Protein AF-A0A227J2X9-F1 (afdb_monomer_lite)

Secondary structure (DSSP, 8-state):
--S--BB--TTSTTBT-BTTT-GGGEEEEEEETTEEEEEETTT--EEE-TTSS--TTHHHHHHHHHHHHTT--HHHHHHHTT--HHHHHHHHHHHHT-

pLDDT: mean 94.21, std 6.76, range [53.19, 98.38]

Foldseek 3Di:
DQPADWDCPPPWPGHPPHCVNPVVQWDQDDDDVQWTKIAGPTPRDIDTGPPNHDDPCVVVLVLLVVCVVVPHDLVVSCVVSVHDSVVSVVSVVVVVSD

Sequence (98 aa):
SDGLPACRNDACDNFGLSVHTHKHLYHAFGYSGDRQRYRCKACQSTFVDKWSGANKKLQFQENLMGLLFTGYSVREICRKLSINPKTFYDHVDHIASR

Structure (mmCIF, N/CA/C/O backbone):
data_AF-A0A227J2X9-F1
#
_entry.id   AF-A0A227J2X9-F1
#
loop_
_atom_site.group_PDB
_atom_site.id
_atom_site.type_symbol
_atom_site.label_atom_id
_atom_site.label_alt_id
_atom_site.label_comp_id
_atom_site.label_asym_id
_atom_site.label_entity_id
_atom_site.label_seq_id
_atom_site.pdbx_PDB_ins_code
_atom_site.Cartn_x
_atom_site.Cartn_y
_atom_site.Cartn_z
_atom_site.occupancy
_atom_site.B_iso_or_equiv
_atom_site.auth_seq_id
_atom_site.auth_comp_id
_atom_site.auth_asym_id
_atom_site.auth_atom_id
_atom_site.pdbx_PDB_model_num
ATOM 1 N N . SER A 1 1 ? -5.688 -7.043 -10.756 1.00 53.19 1 SER A N 1
ATOM 2 C CA . SER A 1 1 ? -4.321 -6.632 -10.387 1.00 53.19 1 SER A CA 1
ATOM 3 C C . SER A 1 1 ? -4.298 -6.394 -8.902 1.00 53.19 1 SER A C 1
ATOM 5 O O . SER A 1 1 ? -5.051 -5.551 -8.435 1.00 53.19 1 SER A O 1
ATOM 7 N N . ASP A 1 2 ? -3.437 -7.105 -8.189 1.00 65.44 2 ASP A N 1
ATOM 8 C CA . ASP A 1 2 ? -3.519 -7.277 -6.731 1.00 65.44 2 ASP A CA 1
ATOM 9 C C . ASP A 1 2 ? -3.024 -6.056 -5.937 1.00 65.44 2 ASP A C 1
ATOM 11 O O . ASP A 1 2 ? -2.535 -6.172 -4.823 1.00 65.44 2 ASP A O 1
ATOM 15 N N . GLY A 1 3 ? -3.070 -4.860 -6.535 1.00 78.88 3 GLY A N 1
ATOM 16 C CA . GLY A 1 3 ? -2.680 -3.600 -5.899 1.00 78.88 3 GLY A CA 1
ATOM 17 C C . GLY A 1 3 ? -1.188 -3.449 -5.580 1.00 78.88 3 GLY A C 1
ATOM 18 O O . GLY A 1 3 ? -0.771 -2.344 -5.229 1.00 78.88 3 GLY A O 1
ATOM 19 N N . LEU A 1 4 ? -0.387 -4.506 -5.735 1.00 89.81 4 LEU A N 1
ATOM 20 C CA . LEU A 1 4 ? 1.038 -4.516 -5.427 1.00 89.81 4 LEU A CA 1
ATOM 21 C C . LEU A 1 4 ? 1.868 -3.683 -6.427 1.00 89.81 4 LEU A C 1
ATOM 23 O O . LEU A 1 4 ? 1.517 -3.577 -7.614 1.00 89.81 4 LEU A O 1
ATOM 27 N N . PRO A 1 5 ? 2.988 -3.096 -5.968 1.00 94.38 5 PRO A N 1
ATOM 28 C CA . PRO A 1 5 ? 3.913 -2.359 -6.821 1.00 94.38 5 PRO A CA 1
ATOM 29 C C . PRO A 1 5 ? 4.655 -3.309 -7.773 1.00 94.38 5 PRO A C 1
ATOM 31 O O . PRO A 1 5 ? 5.338 -4.243 -7.348 1.00 94.38 5 PRO A O 1
ATOM 34 N N . ALA A 1 6 ? 4.493 -3.066 -9.072 1.00 96.56 6 ALA A N 1
ATOM 35 C CA . ALA A 1 6 ? 5.026 -3.868 -10.171 1.00 96.56 6 ALA A CA 1
ATOM 36 C C . ALA A 1 6 ? 5.122 -3.017 -11.447 1.00 96.56 6 ALA A C 1
ATOM 38 O O . ALA A 1 6 ? 4.508 -1.946 -11.530 1.00 96.56 6 ALA A O 1
ATOM 39 N N . CYS A 1 7 ? 5.830 -3.514 -12.466 1.00 96.81 7 CYS A N 1
ATOM 40 C CA . CYS A 1 7 ? 5.794 -2.913 -13.798 1.00 96.81 7 CYS A CA 1
ATOM 41 C C . CYS A 1 7 ? 4.363 -2.921 -14.370 1.00 96.81 7 CYS A C 1
ATOM 43 O O . CYS A 1 7 ? 3.638 -3.910 -14.246 1.00 96.81 7 CYS A O 1
ATOM 45 N N . ARG A 1 8 ? 3.968 -1.803 -14.994 1.00 95.62 8 ARG A N 1
ATOM 46 C CA . ARG A 1 8 ? 2.637 -1.584 -15.593 1.00 95.62 8 ARG A CA 1
ATOM 47 C C . ARG A 1 8 ? 2.656 -1.410 -17.108 1.00 95.62 8 ARG A C 1
ATOM 49 O O . ARG A 1 8 ? 1.616 -1.131 -17.685 1.00 95.62 8 ARG A O 1
ATOM 56 N N . ASN A 1 9 ? 3.822 -1.573 -17.724 1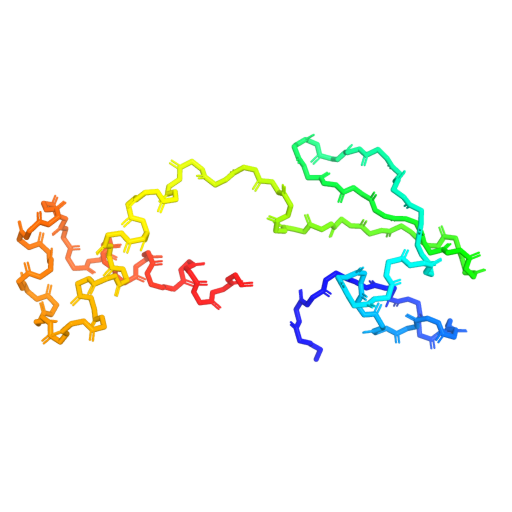.00 96.88 9 ASN A N 1
ATOM 57 C CA . ASN A 1 9 ? 3.944 -1.651 -19.171 1.00 96.88 9 ASN A CA 1
ATOM 58 C C . ASN A 1 9 ? 3.512 -3.057 -19.608 1.00 96.88 9 ASN A C 1
ATOM 60 O O . ASN A 1 9 ? 4.174 -4.024 -19.243 1.00 96.88 9 ASN A O 1
ATOM 64 N N . ASP A 1 10 ? 2.396 -3.154 -20.319 1.00 95.88 10 ASP A N 1
ATOM 65 C CA . ASP A 1 10 ? 1.772 -4.394 -20.793 1.00 95.88 10 ASP A CA 1
ATOM 66 C C . ASP A 1 10 ? 2.638 -5.167 -21.796 1.00 95.88 10 ASP A C 1
ATOM 68 O O . ASP A 1 10 ? 2.566 -6.391 -21.848 1.00 95.88 10 ASP A O 1
ATOM 72 N N . ALA A 1 11 ? 3.520 -4.478 -22.517 1.00 97.19 11 ALA A N 1
ATOM 73 C CA . ALA A 1 11 ? 4.492 -5.084 -23.425 1.00 97.19 11 ALA A CA 1
ATOM 74 C C . ALA A 1 11 ? 5.800 -5.537 -22.738 1.00 97.19 11 ALA A C 1
ATOM 76 O O . ALA A 1 11 ? 6.756 -5.908 -23.415 1.00 97.19 11 ALA A O 1
ATOM 77 N N . CYS A 1 12 ? 5.901 -5.449 -21.408 1.00 97.88 12 CYS A N 1
ATOM 78 C CA . CYS A 1 12 ? 7.119 -5.780 -20.670 1.00 97.88 12 CYS A CA 1
ATOM 79 C C . CYS A 1 12 ? 7.066 -7.196 -20.088 1.00 97.88 12 CYS A C 1
ATOM 81 O O . CYS A 1 12 ? 6.112 -7.533 -19.393 1.00 97.88 12 CYS A O 1
ATOM 83 N N . ASP A 1 13 ? 8.159 -7.952 -20.211 1.00 97.81 13 ASP A N 1
ATOM 84 C CA . ASP A 1 13 ? 8.305 -9.284 -19.596 1.00 97.81 13 ASP A CA 1
ATOM 85 C C . ASP A 1 13 ? 8.085 -9.280 -18.073 1.00 97.81 13 ASP A C 1
ATOM 87 O O . ASP A 1 13 ? 7.663 -10.269 -17.482 1.00 97.81 13 ASP A O 1
ATOM 91 N N . ASN A 1 14 ? 8.340 -8.140 -17.423 1.00 97.62 14 ASN A N 1
ATOM 92 C CA . ASN A 1 14 ? 8.160 -7.974 -15.981 1.00 97.62 14 ASN A CA 1
ATOM 93 C C . ASN A 1 14 ? 6.755 -7.473 -15.589 1.00 97.62 14 ASN A C 1
ATOM 95 O O . ASN A 1 14 ? 6.549 -7.094 -14.431 1.00 97.62 14 ASN A O 1
ATOM 99 N N . PHE A 1 15 ? 5.804 -7.383 -16.525 1.00 96.81 15 PHE A N 1
ATOM 100 C CA . PHE A 1 15 ? 4.448 -6.897 -16.261 1.00 96.81 15 PHE A CA 1
ATOM 101 C C . PHE A 1 15 ? 3.788 -7.674 -15.116 1.00 96.81 15 PHE A C 1
ATOM 103 O O . PHE A 1 15 ? 3.758 -8.901 -15.100 1.00 96.81 15 PHE A O 1
ATOM 110 N N . GLY A 1 16 ? 3.266 -6.950 -14.122 1.00 95.31 16 GLY A N 1
ATOM 111 C CA . GLY A 1 16 ? 2.554 -7.549 -12.988 1.00 95.31 16 GLY A CA 1
ATOM 112 C C . GLY A 1 16 ? 3.423 -8.296 -11.964 1.00 95.31 16 GLY A C 1
ATOM 113 O O . GLY A 1 16 ? 2.930 -8.580 -10.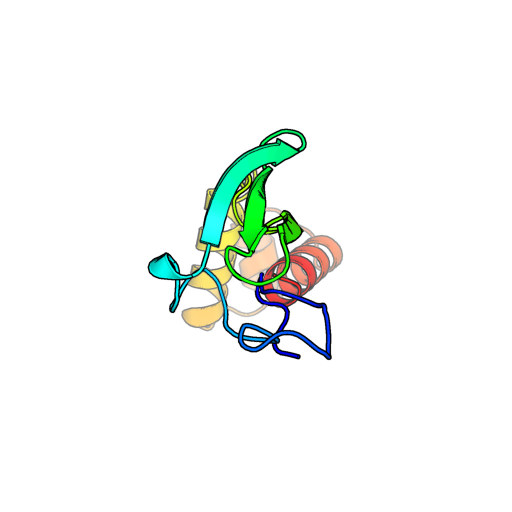873 1.00 95.31 16 GLY A O 1
ATOM 114 N N . LEU 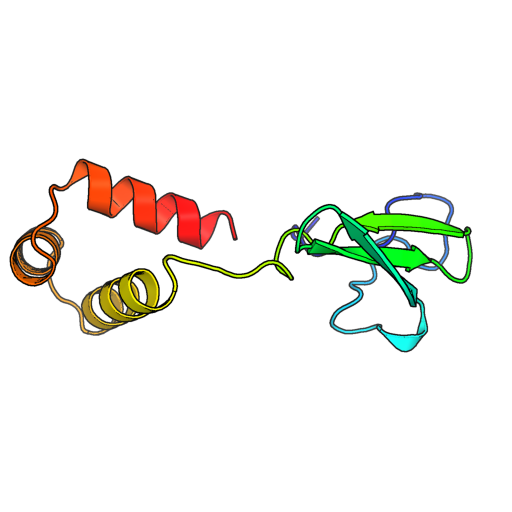A 1 17 ? 4.710 -8.547 -12.232 1.00 96.31 17 LEU A N 1
ATOM 115 C CA . LEU A 1 17 ? 5.611 -9.207 -11.282 1.00 96.31 17 LEU A CA 1
ATOM 116 C C . LEU A 1 17 ? 5.963 -8.258 -10.132 1.00 96.31 17 LEU A C 1
ATOM 118 O 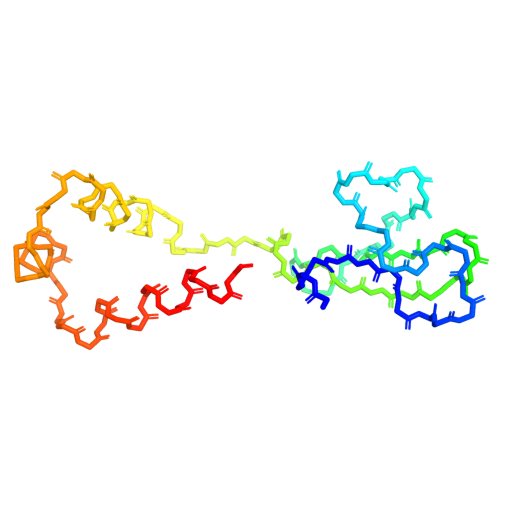O . LEU A 1 17 ? 6.707 -7.297 -10.317 1.00 96.31 17 LEU A O 1
ATOM 122 N N . SER A 1 18 ? 5.427 -8.494 -8.932 1.00 95.62 18 SER A N 1
ATOM 123 C CA . SER A 1 18 ? 5.636 -7.584 -7.797 1.00 95.62 18 SER A CA 1
ATOM 124 C C . SER A 1 18 ? 7.110 -7.450 -7.406 1.00 95.62 18 SER A C 1
ATOM 126 O O . SER A 1 18 ? 7.842 -8.436 -7.328 1.00 95.62 18 SER A O 1
ATOM 128 N N . VAL A 1 19 ? 7.532 -6.230 -7.063 1.00 95.94 19 VAL A N 1
ATOM 129 C CA . VAL A 1 19 ? 8.885 -5.959 -6.549 1.00 95.94 19 VAL A CA 1
ATOM 130 C C . VAL A 1 19 ? 9.172 -6.642 -5.208 1.00 95.94 19 VAL A C 1
ATOM 132 O O . VAL A 1 19 ? 10.334 -6.910 -4.909 1.00 95.94 19 VAL A O 1
ATOM 135 N N . HIS A 1 20 ? 8.147 -6.968 -4.413 1.00 92.94 20 HIS A N 1
ATOM 136 C CA . HIS A 1 20 ? 8.334 -7.629 -3.117 1.00 92.94 20 HIS A CA 1
ATOM 137 C C . HIS A 1 20 ? 8.803 -9.081 -3.266 1.00 92.94 20 HIS A C 1
ATOM 139 O O . HIS A 1 20 ? 9.612 -9.544 -2.468 1.00 92.94 20 HIS A O 1
ATOM 145 N N . THR A 1 21 ? 8.348 -9.777 -4.310 1.00 95.94 21 THR A N 1
ATOM 146 C CA . THR A 1 21 ? 8.740 -11.165 -4.609 1.00 95.94 21 THR A CA 1
ATOM 147 C C . THR A 1 21 ? 9.823 -11.250 -5.686 1.00 95.94 21 THR A C 1
ATOM 149 O O . THR A 1 21 ? 10.632 -12.172 -5.673 1.00 95.94 21 THR A O 1
ATOM 152 N N . HIS A 1 22 ? 9.915 -10.254 -6.573 1.00 97.19 22 HIS A N 1
ATOM 153 C CA . HIS A 1 22 ? 10.843 -10.230 -7.707 1.00 97.19 22 HIS A CA 1
ATOM 154 C C . HIS A 1 22 ? 11.797 -9.030 -7.663 1.00 97.19 22 HIS A C 1
ATOM 156 O O . HIS A 1 22 ? 12.080 -8.399 -8.682 1.00 97.19 22 HIS A O 1
ATOM 162 N N . LYS A 1 23 ? 12.329 -8.696 -6.480 1.00 96.00 23 LYS A N 1
ATOM 163 C CA . LYS A 1 23 ? 13.199 -7.521 -6.267 1.00 96.00 23 LYS A CA 1
ATOM 164 C C . LYS A 1 23 ? 14.361 -7.428 -7.263 1.00 96.00 23 LYS A C 1
ATOM 166 O O . LYS A 1 23 ? 14.734 -6.333 -7.673 1.00 96.00 23 LYS A O 1
ATOM 171 N N . HIS A 1 24 ? 14.914 -8.566 -7.680 1.00 97.75 24 HIS A N 1
ATOM 172 C CA . HIS A 1 24 ? 16.031 -8.643 -8.622 1.00 97.75 24 HIS A CA 1
ATOM 173 C C . HIS A 1 24 ? 15.707 -8.082 -10.022 1.00 97.75 24 HIS A C 1
ATOM 175 O O . HIS A 1 24 ? 16.632 -7.648 -10.711 1.00 97.75 24 HIS A O 1
ATOM 181 N N . LEU A 1 25 ? 14.430 -8.003 -10.417 1.00 98.19 25 LEU A N 1
ATOM 182 C CA . LEU A 1 25 ? 13.969 -7.425 -11.690 1.00 98.19 25 LEU A CA 1
ATOM 183 C C . LEU A 1 25 ? 13.918 -5.885 -11.680 1.00 98.19 25 LEU A C 1
ATOM 185 O O . LEU A 1 25 ? 13.694 -5.255 -12.718 1.00 98.19 25 LEU A O 1
ATOM 189 N N . TYR A 1 26 ? 14.142 -5.264 -10.519 1.00 98.19 26 TYR A N 1
ATOM 190 C CA . TYR A 1 26 ? 13.934 -3.836 -10.298 1.00 98.19 26 TYR A CA 1
ATOM 191 C C . TYR A 1 26 ? 15.160 -3.159 -9.679 1.00 98.19 26 TYR A C 1
ATOM 193 O O . TYR A 1 26 ? 15.949 -3.770 -8.959 1.00 98.19 26 TYR A O 1
ATOM 201 N N . HIS A 1 27 ? 15.328 -1.870 -9.964 1.00 97.75 27 HIS A N 1
ATOM 202 C CA . HIS A 1 27 ? 16.304 -1.000 -9.311 1.00 97.75 27 HIS A CA 1
ATOM 203 C C . HIS A 1 27 ? 15.584 -0.030 -8.366 1.00 97.75 27 HIS A C 1
ATOM 205 O O . HIS A 1 27 ? 14.597 0.594 -8.763 1.00 97.75 27 HIS A O 1
ATOM 211 N N . ALA A 1 28 ? 16.080 0.132 -7.137 1.00 96.38 28 ALA A N 1
ATOM 212 C CA . ALA A 1 28 ? 15.596 1.156 -6.210 1.00 96.38 28 ALA A CA 1
ATOM 213 C C . ALA A 1 28 ? 16.022 2.542 -6.726 1.00 96.38 28 ALA A C 1
ATOM 215 O O . ALA A 1 28 ? 17.201 2.879 -6.748 1.00 96.38 28 ALA A O 1
ATOM 216 N N . PHE A 1 29 ? 15.072 3.332 -7.224 1.00 93.62 29 PHE A N 1
ATOM 217 C CA . PHE A 1 29 ? 15.315 4.550 -8.001 1.00 93.62 29 PHE A CA 1
ATOM 218 C C . PHE A 1 29 ? 14.889 5.821 -7.237 1.00 93.62 29 PHE A C 1
ATOM 220 O O . PHE A 1 29 ? 14.050 6.612 -7.679 1.00 93.62 29 PHE A O 1
ATOM 227 N N . GLY A 1 30 ? 15.466 6.016 -6.050 1.00 94.94 30 GLY A N 1
ATOM 228 C CA . GLY A 1 30 ? 15.166 7.152 -5.171 1.00 94.94 30 GLY A CA 1
ATOM 229 C C . GLY A 1 30 ? 13.750 7.119 -4.584 1.00 94.94 30 GLY A C 1
ATOM 230 O O . GLY A 1 30 ? 13.123 6.064 -4.531 1.00 94.94 30 GLY A O 1
ATOM 231 N N . TYR A 1 31 ? 13.240 8.279 -4.163 1.00 96.06 31 TYR A N 1
ATOM 232 C CA . TYR A 1 31 ? 11.980 8.388 -3.417 1.00 96.06 31 TYR A CA 1
ATOM 233 C C . TYR A 1 31 ? 11.050 9.474 -3.979 1.00 96.06 31 TYR A C 1
ATOM 235 O O . TYR A 1 31 ? 11.508 10.464 -4.552 1.00 96.06 31 TYR A O 1
ATOM 243 N N . SER A 1 32 ? 9.743 9.286 -3.800 1.00 94.19 32 SER A N 1
ATOM 244 C CA . SER A 1 32 ? 8.697 10.302 -3.961 1.00 94.19 32 SER A CA 1
ATOM 245 C C . SER A 1 32 ? 8.127 10.622 -2.579 1.00 94.19 32 SER A C 1
ATOM 247 O O . SER A 1 32 ? 7.308 9.864 -2.058 1.00 94.19 32 SER A O 1
ATOM 249 N N . GLY A 1 33 ? 8.582 11.716 -1.966 1.00 93.00 33 GLY A N 1
ATOM 250 C CA . GLY A 1 33 ? 8.369 11.931 -0.533 1.00 93.00 33 GLY A CA 1
ATOM 251 C C . GLY A 1 33 ? 9.136 10.880 0.271 1.00 93.00 33 GLY A C 1
ATOM 252 O O . GLY A 1 33 ? 10.334 10.710 0.062 1.00 93.00 33 GLY A O 1
ATOM 253 N N . ASP A 1 34 ? 8.444 10.144 1.137 1.00 93.25 34 ASP A N 1
ATOM 254 C CA . ASP A 1 34 ? 8.988 9.016 1.906 1.00 93.25 34 ASP A CA 1
ATOM 255 C C . ASP A 1 34 ? 8.787 7.651 1.220 1.00 93.25 34 ASP A C 1
ATOM 257 O O . ASP A 1 34 ? 9.195 6.622 1.750 1.00 93.25 34 ASP A O 1
ATOM 261 N N . ARG A 1 35 ? 8.164 7.622 0.036 1.00 94.62 35 ARG A N 1
ATOM 262 C CA . ARG A 1 35 ? 7.836 6.383 -0.679 1.00 94.62 35 ARG A CA 1
ATOM 263 C C . ARG A 1 35 ? 8.921 6.013 -1.677 1.00 94.62 35 ARG A C 1
ATOM 265 O O . ARG A 1 35 ? 9.315 6.827 -2.512 1.00 94.62 35 ARG A O 1
ATOM 272 N N . GLN A 1 36 ? 9.369 4.769 -1.639 1.00 96.31 36 GLN A N 1
ATOM 273 C CA . GLN A 1 36 ? 10.349 4.199 -2.550 1.00 96.31 36 GLN A CA 1
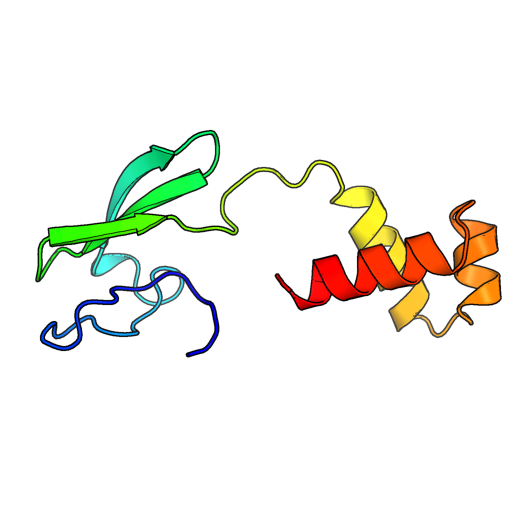ATOM 274 C C . GLN A 1 36 ? 9.824 4.191 -3.992 1.00 96.31 36 GLN A C 1
ATOM 276 O O . GLN A 1 36 ? 8.738 3.687 -4.289 1.00 96.31 36 GLN A O 1
ATOM 281 N N . ARG A 1 37 ? 10.630 4.711 -4.919 1.00 97.38 37 ARG A N 1
ATOM 282 C CA . ARG A 1 37 ? 10.440 4.521 -6.360 1.00 97.38 37 ARG A CA 1
ATOM 283 C C . ARG A 1 37 ? 11.245 3.330 -6.841 1.00 97.38 37 ARG A C 1
ATOM 285 O O . ARG A 1 37 ? 12.397 3.152 -6.450 1.00 97.38 37 ARG A O 1
ATOM 292 N N . TYR A 1 38 ? 10.681 2.575 -7.763 1.00 97.94 38 TYR A N 1
ATOM 293 C CA . TYR A 1 38 ? 11.362 1.499 -8.458 1.00 97.94 38 TYR A CA 1
ATOM 294 C C . TYR A 1 38 ? 11.415 1.782 -9.946 1.00 97.94 38 TYR A C 1
ATOM 296 O O . TYR A 1 38 ? 10.533 2.433 -10.504 1.00 97.94 38 TYR A O 1
ATOM 304 N N . ARG A 1 39 ? 12.462 1.272 -10.586 1.00 98.31 39 ARG A N 1
ATOM 305 C CA . ARG A 1 39 ? 12.608 1.245 -12.036 1.00 98.31 39 ARG A CA 1
ATOM 306 C C . ARG A 1 39 ? 12.701 -0.198 -12.507 1.00 98.31 39 ARG A C 1
ATOM 308 O O . ARG A 1 39 ? 13.497 -0.968 -11.970 1.00 98.31 39 ARG A O 1
ATOM 315 N N . CYS A 1 40 ? 11.902 -0.561 -13.501 1.00 98.38 40 CYS A N 1
ATOM 316 C CA . CYS A 1 40 ? 11.991 -1.858 -14.161 1.00 98.38 40 CYS A CA 1
ATOM 317 C C . CYS A 1 40 ? 13.319 -1.980 -14.917 1.00 98.38 40 CYS A C 1
ATOM 319 O O . CYS A 1 40 ? 13.662 -1.083 -15.680 1.00 98.38 40 CYS A O 1
ATOM 321 N N . LYS A 1 41 ? 14.056 -3.083 -14.744 1.00 98.38 41 LYS A N 1
ATOM 322 C CA . LYS A 1 41 ? 15.314 -3.296 -15.478 1.00 98.38 41 LYS A CA 1
ATOM 323 C C . LYS A 1 41 ? 15.103 -3.612 -16.963 1.00 98.38 41 LYS A C 1
ATOM 325 O O . LYS A 1 41 ? 15.977 -3.286 -17.755 1.00 98.38 41 LYS A O 1
ATOM 330 N N . ALA A 1 42 ? 13.957 -4.191 -17.332 1.00 98.31 42 ALA A N 1
ATOM 331 C CA . ALA A 1 42 ? 13.641 -4.553 -18.716 1.00 98.31 42 ALA A CA 1
ATOM 332 C C . ALA A 1 42 ? 13.195 -3.335 -19.543 1.00 98.31 42 ALA A C 1
ATOM 334 O O . ALA A 1 42 ? 13.876 -2.939 -20.479 1.00 98.31 42 ALA A O 1
ATOM 335 N N . CYS A 1 43 ? 12.092 -2.684 -19.160 1.00 97.94 43 CYS A N 1
ATOM 336 C CA . CYS A 1 43 ? 11.514 -1.585 -19.946 1.00 97.94 43 CYS A CA 1
ATOM 337 C C . CYS A 1 43 ? 11.811 -0.177 -19.404 1.00 97.94 43 CYS A C 1
ATOM 339 O O . CYS A 1 43 ? 11.285 0.801 -19.925 1.00 97.94 43 CYS A O 1
ATOM 341 N N . GLN A 1 44 ? 12.590 -0.052 -18.323 1.00 97.81 44 GLN A N 1
ATOM 342 C CA . GLN A 1 44 ? 12.949 1.225 -17.683 1.00 97.81 44 GLN A CA 1
ATOM 343 C C . GLN A 1 44 ? 11.774 2.050 -17.118 1.00 97.81 44 GLN A C 1
ATOM 345 O O . GLN A 1 44 ? 12.002 3.121 -16.553 1.00 97.81 44 GLN A O 1
ATOM 350 N N . SER A 1 45 ? 10.532 1.547 -17.167 1.00 97.25 45 SER A N 1
ATOM 351 C CA . SER A 1 45 ? 9.371 2.204 -16.552 1.00 97.25 45 SER A CA 1
ATOM 352 C C . SER A 1 45 ? 9.574 2.376 -15.048 1.00 97.25 45 SER A C 1
ATOM 354 O O . SER A 1 45 ? 10.061 1.450 -14.385 1.00 97.25 45 SER A O 1
ATOM 356 N N . THR A 1 46 ? 9.142 3.506 -14.493 1.00 97.00 46 THR A N 1
ATOM 357 C CA . THR A 1 46 ? 9.187 3.749 -13.050 1.00 97.00 46 THR A CA 1
ATOM 358 C C . THR A 1 46 ? 7.807 3.643 -12.412 1.00 97.00 46 THR A C 1
ATOM 360 O O . THR A 1 46 ? 6.788 3.915 -13.040 1.00 97.00 46 THR A O 1
ATOM 363 N N . PHE A 1 47 ? 7.770 3.228 -11.151 1.00 96.06 47 PHE A N 1
ATOM 364 C CA . PHE A 1 47 ? 6.561 3.210 -10.333 1.00 96.06 47 PHE A CA 1
ATOM 365 C C . PHE A 1 47 ? 6.914 3.465 -8.869 1.00 96.06 47 PHE A C 1
ATOM 367 O O . PHE A 1 47 ? 8.059 3.295 -8.449 1.00 96.06 47 PHE A O 1
ATOM 374 N N . VAL A 1 48 ? 5.930 3.900 -8.089 1.00 95.31 48 VAL A N 1
ATOM 375 C CA . VAL A 1 48 ? 6.078 4.152 -6.652 1.00 95.31 48 VAL A CA 1
ATOM 376 C C . VAL A 1 48 ? 5.485 2.976 -5.890 1.00 95.31 48 VAL A C 1
ATOM 378 O O . VAL A 1 48 ? 4.370 2.542 -6.181 1.00 95.31 48 VAL A O 1
ATOM 381 N N . ASP A 1 49 ? 6.200 2.492 -4.884 1.00 93.56 49 ASP A N 1
ATOM 382 C CA . ASP A 1 49 ? 5.617 1.630 -3.868 1.00 93.56 49 ASP A CA 1
ATOM 383 C C . ASP A 1 49 ? 4.816 2.484 -2.880 1.00 93.56 49 ASP A C 1
ATOM 385 O O . ASP A 1 49 ? 5.366 3.143 -1.995 1.00 93.56 49 ASP A O 1
ATOM 389 N N . LYS A 1 50 ? 3.490 2.475 -3.045 1.00 88.38 50 LYS A N 1
ATOM 390 C CA . LYS A 1 50 ? 2.545 3.203 -2.187 1.00 88.38 50 LYS A CA 1
ATOM 391 C C . LYS A 1 50 ? 2.588 2.769 -0.714 1.00 88.38 50 LYS A C 1
ATOM 393 O O . LYS A 1 50 ? 2.120 3.527 0.136 1.00 88.38 50 LYS A O 1
ATOM 398 N N . TRP A 1 51 ? 3.174 1.612 -0.407 1.00 86.56 51 TRP A N 1
ATOM 399 C CA . TRP A 1 51 ? 3.221 1.020 0.930 1.00 86.56 51 TRP A CA 1
ATOM 400 C C . TRP A 1 51 ? 4.548 1.201 1.655 1.00 86.56 51 TRP A C 1
ATOM 402 O O . TRP A 1 51 ? 4.563 1.117 2.877 1.00 86.56 51 TRP A O 1
ATOM 412 N N . SER A 1 52 ? 5.619 1.526 0.933 1.00 90.19 52 SER A N 1
ATOM 413 C CA . SER A 1 52 ? 6.959 1.740 1.501 1.00 90.19 52 SER A CA 1
ATOM 414 C C . SER A 1 52 ? 7.099 2.944 2.449 1.00 90.19 52 SER A C 1
ATOM 416 O O . SER A 1 52 ? 8.079 3.020 3.184 1.00 90.19 52 SER A O 1
ATOM 418 N N . GLY A 1 53 ? 6.150 3.888 2.430 1.00 88.81 53 GLY A N 1
ATOM 419 C CA . GLY A 1 53 ? 6.179 5.080 3.284 1.00 88.81 53 GLY A CA 1
ATOM 420 C C . GLY A 1 53 ? 5.826 4.793 4.748 1.00 88.81 53 GLY A C 1
ATOM 421 O O . GLY A 1 53 ? 5.099 3.846 5.064 1.00 88.81 53 GLY A O 1
ATOM 422 N N . ALA A 1 54 ? 6.288 5.656 5.652 1.00 89.12 54 ALA A N 1
ATOM 423 C CA . ALA A 1 54 ? 6.077 5.500 7.085 1.00 89.12 54 ALA A CA 1
ATOM 424 C C . ALA A 1 54 ? 4.588 5.629 7.451 1.00 89.12 54 ALA A C 1
ATOM 426 O O . ALA A 1 54 ? 3.911 6.608 7.126 1.00 89.12 54 ALA A O 1
ATOM 427 N N . ASN A 1 55 ? 4.064 4.653 8.195 1.00 89.56 55 ASN A N 1
ATOM 428 C CA . ASN A 1 55 ? 2.694 4.695 8.690 1.00 89.56 55 ASN A CA 1
ATOM 429 C C . ASN A 1 55 ? 2.628 5.323 10.089 1.00 89.56 55 ASN A C 1
ATOM 431 O O . ASN A 1 55 ? 2.774 4.640 11.098 1.00 89.56 55 ASN A O 1
ATOM 435 N N . LYS A 1 56 ? 2.325 6.624 10.163 1.00 89.88 56 LYS A N 1
ATOM 436 C CA . LYS A 1 56 ? 2.184 7.353 11.442 1.00 89.88 56 LYS A CA 1
ATOM 437 C C . LYS A 1 56 ? 1.072 6.813 12.354 1.00 89.88 56 LYS A C 1
ATOM 439 O O . LYS A 1 56 ? 1.038 7.152 13.529 1.00 89.88 56 LYS A O 1
ATOM 444 N N . LYS A 1 57 ? 0.154 6.000 11.820 1.00 90.69 57 LYS A N 1
ATOM 445 C CA . LYS A 1 57 ? -0.964 5.395 12.554 1.00 90.69 57 LYS A CA 1
ATOM 446 C C . LYS A 1 57 ? -0.722 3.920 12.898 1.00 90.69 57 LYS A C 1
ATOM 448 O O . LYS A 1 57 ? -1.661 3.269 13.343 1.00 90.69 57 LYS A O 1
ATOM 453 N N . LEU A 1 58 ? 0.495 3.399 12.693 1.00 91.44 58 LEU A N 1
ATOM 454 C CA . LEU A 1 58 ? 0.799 1.968 12.809 1.00 91.44 58 LEU A CA 1
ATOM 455 C C . LEU A 1 58 ? 0.350 1.378 14.150 1.00 91.44 58 LEU A C 1
ATOM 457 O O . LEU A 1 58 ? -0.515 0.512 14.148 1.00 91.44 58 LEU A O 1
ATOM 461 N N . GLN A 1 59 ? 0.831 1.919 15.274 1.00 95.19 59 GLN A N 1
ATOM 462 C CA . GLN A 1 59 ? 0.476 1.402 16.604 1.00 95.19 59 GLN A CA 1
ATOM 463 C C . GLN A 1 59 ? -1.035 1.388 16.857 1.00 95.19 59 GLN A C 1
ATOM 465 O O . GLN A 1 59 ? -1.579 0.442 17.419 1.00 95.19 59 GLN A O 1
ATOM 470 N N . PHE A 1 60 ? -1.738 2.438 16.426 1.00 95.81 60 PHE A N 1
ATOM 471 C CA . PHE A 1 60 ? -3.189 2.489 16.567 1.00 95.81 60 PHE A CA 1
ATOM 472 C C . PHE A 1 60 ? -3.869 1.395 15.733 1.00 95.81 60 PHE A C 1
ATOM 474 O O . PHE A 1 60 ? -4.785 0.734 16.215 1.00 95.81 60 PHE A O 1
ATOM 481 N N . GLN A 1 61 ? -3.432 1.203 14.486 1.00 94.75 61 GLN A N 1
ATOM 482 C CA . GLN A 1 61 ? -3.990 0.192 13.588 1.00 94.75 61 GLN A CA 1
ATOM 483 C C . GLN A 1 61 ? -3.694 -1.231 14.076 1.00 94.75 61 GLN A C 1
ATOM 485 O O . GLN A 1 61 ? -4.581 -2.074 14.020 1.00 94.75 61 GLN A O 1
ATOM 490 N N . GLU A 1 62 ? -2.507 -1.487 14.624 1.00 95.25 62 GLU A N 1
ATOM 491 C CA . GLU A 1 62 ? -2.162 -2.769 15.252 1.00 95.25 62 GLU A CA 1
ATOM 492 C C . GLU A 1 62 ? -3.058 -3.060 16.461 1.00 95.25 62 GLU A C 1
ATOM 494 O O . GLU A 1 62 ? -3.644 -4.139 16.543 1.00 95.25 62 GLU A O 1
ATOM 499 N N . ASN A 1 63 ? -3.256 -2.079 17.348 1.00 97.00 63 ASN A N 1
ATOM 500 C CA . ASN A 1 63 ? -4.162 -2.216 18.492 1.00 97.00 63 ASN A CA 1
ATOM 501 C C . ASN A 1 63 ? -5.611 -2.473 18.050 1.00 97.00 63 ASN A C 1
ATOM 503 O O . ASN A 1 63 ? -6.288 -3.339 18.605 1.00 97.00 63 ASN A O 1
ATOM 507 N N . LEU A 1 64 ? -6.087 -1.743 17.036 1.00 97.19 64 LEU A N 1
ATOM 508 C CA . LEU A 1 64 ? -7.413 -1.931 16.450 1.00 97.19 64 LEU A CA 1
ATOM 509 C C . LEU A 1 64 ? -7.596 -3.352 15.907 1.00 97.19 64 LEU A C 1
ATOM 511 O O . LEU A 1 64 ? -8.577 -4.012 16.250 1.00 97.19 64 LEU A O 1
ATOM 515 N N . MET A 1 65 ? -6.647 -3.832 15.100 1.00 96.62 65 MET A N 1
ATOM 516 C CA . MET A 1 65 ? -6.693 -5.174 14.516 1.00 96.62 65 MET A CA 1
ATOM 517 C C . MET A 1 65 ? -6.594 -6.263 15.584 1.00 96.62 65 MET A C 1
ATOM 519 O O . MET A 1 65 ? -7.325 -7.247 15.514 1.00 96.62 65 MET A O 1
ATOM 523 N N . GLY A 1 66 ? -5.758 -6.075 16.608 1.00 97.31 66 GLY A N 1
ATOM 524 C CA . GLY A 1 66 ? -5.661 -6.997 17.738 1.00 97.31 66 GLY A CA 1
ATOM 525 C C . GLY A 1 66 ? -6.990 -7.146 18.482 1.00 97.31 66 GLY A C 1
ATOM 526 O O . GLY A 1 66 ? -7.426 -8.264 18.757 1.00 97.31 66 GLY A O 1
ATOM 527 N N . LEU A 1 67 ? -7.686 -6.038 18.754 1.00 97.75 67 LEU A N 1
ATOM 528 C CA . LEU A 1 67 ? -9.014 -6.076 19.376 1.00 97.75 67 LEU A CA 1
ATOM 529 C C . LEU A 1 67 ? -10.075 -6.707 18.459 1.00 97.75 67 LEU A C 1
ATOM 531 O O . LEU A 1 67 ? -10.945 -7.434 18.933 1.00 97.75 67 LEU A O 1
ATOM 535 N N . LEU A 1 68 ? -9.994 -6.462 17.151 1.00 96.50 68 LEU A N 1
ATOM 536 C CA . LEU A 1 68 ? -10.910 -7.055 16.179 1.00 96.50 68 LEU A CA 1
ATOM 537 C C . LEU A 1 68 ? -10.736 -8.579 16.092 1.00 96.50 68 LEU A C 1
ATOM 539 O O . LEU A 1 68 ? -11.713 -9.317 16.176 1.00 96.50 68 LEU A O 1
ATOM 543 N N . PHE A 1 69 ? -9.496 -9.063 15.985 1.00 96.19 69 PHE A N 1
ATOM 544 C CA . PHE A 1 69 ? -9.198 -10.495 15.872 1.00 96.19 69 PHE A CA 1
ATOM 545 C C . PHE A 1 69 ? -9.410 -11.276 17.166 1.00 96.19 69 PHE A C 1
ATOM 547 O O . PHE A 1 69 ? -9.680 -12.472 17.119 1.00 96.19 69 PHE A O 1
ATOM 554 N N . THR A 1 70 ? -9.342 -10.612 18.317 1.00 97.00 70 THR A N 1
ATOM 555 C CA . THR A 1 70 ? -9.721 -11.219 19.603 1.00 97.00 70 THR A CA 1
ATOM 556 C C . THR A 1 70 ? -11.238 -11.316 19.798 1.00 97.00 70 THR A C 1
ATOM 558 O O . THR A 1 70 ? -11.682 -11.913 20.775 1.00 97.00 70 THR A O 1
ATOM 561 N N . GLY A 1 71 ? -12.040 -10.782 18.869 1.00 96.00 71 GLY A N 1
ATOM 562 C CA . GLY A 1 71 ? -13.494 -10.949 18.849 1.00 96.00 71 GLY A CA 1
ATOM 563 C C . GLY A 1 71 ? -14.274 -9.922 19.671 1.00 96.00 71 GLY A C 1
ATOM 564 O O . GLY A 1 71 ? -15.457 -10.138 19.930 1.00 96.00 71 GLY A O 1
ATOM 565 N N . TYR A 1 72 ? -13.659 -8.805 20.080 1.00 97.94 72 TYR A N 1
ATOM 566 C CA . TYR A 1 72 ? -14.407 -7.726 20.730 1.00 97.94 72 TYR A CA 1
ATOM 567 C C . TYR A 1 72 ? -15.449 -7.132 19.779 1.00 97.94 72 TYR A C 1
ATOM 569 O O . TYR A 1 72 ? -15.206 -6.946 18.585 1.00 97.94 72 TYR A O 1
ATOM 577 N N . SER A 1 73 ? -16.606 -6.757 20.322 1.00 97.75 73 SER A N 1
ATOM 578 C CA . SER A 1 73 ? -17.621 -6.063 19.530 1.00 97.75 73 SER A CA 1
ATOM 579 C C . SER A 1 73 ? -17.158 -4.652 19.149 1.00 97.75 73 SER A C 1
ATOM 581 O O . SER A 1 73 ? -16.451 -3.991 19.913 1.00 97.75 73 SER A O 1
ATOM 583 N N . VAL A 1 74 ? -17.628 -4.125 18.011 1.00 97.50 74 VAL A N 1
ATOM 584 C CA . VAL A 1 74 ? -17.295 -2.759 17.545 1.00 97.50 74 VAL A CA 1
ATOM 585 C C . VAL A 1 74 ? -17.506 -1.712 18.646 1.00 97.50 74 VAL A C 1
ATOM 587 O O . VAL A 1 74 ? -16.659 -0.848 18.855 1.00 97.50 74 VAL A O 1
ATOM 590 N N . ARG A 1 75 ? -18.596 -1.821 19.419 1.00 97.94 75 ARG A N 1
ATOM 591 C CA . ARG A 1 75 ? -18.886 -0.913 20.543 1.00 97.94 75 ARG A CA 1
ATOM 592 C C . ARG A 1 75 ? -17.796 -0.957 21.618 1.00 97.94 75 ARG A C 1
ATOM 594 O O . ARG A 1 75 ? -17.407 0.085 22.145 1.00 97.94 75 ARG A O 1
ATOM 601 N N . GLU A 1 76 ? -17.313 -2.143 21.971 1.00 98.19 76 GLU A N 1
ATOM 602 C CA . GLU A 1 76 ? -16.256 -2.300 22.971 1.00 98.19 76 GLU A CA 1
ATOM 603 C C . GLU A 1 76 ? -14.910 -1.804 22.463 1.00 98.19 76 GLU A C 1
ATOM 605 O O . GLU A 1 76 ? -14.189 -1.160 23.223 1.00 98.19 76 GLU A O 1
ATOM 610 N N . ILE A 1 77 ? -14.605 -2.046 21.188 1.00 98.31 77 ILE A N 1
ATOM 611 C CA . ILE A 1 77 ? -13.404 -1.530 20.532 1.00 98.31 77 ILE A CA 1
ATOM 612 C C . ILE A 1 77 ? -13.416 0.001 20.543 1.00 98.31 77 ILE A C 1
ATOM 614 O O . ILE A 1 77 ? -12.455 0.613 21.006 1.00 98.31 77 ILE A O 1
ATOM 618 N N . CYS A 1 78 ? -14.523 0.623 20.123 1.00 98.31 78 CYS A N 1
ATOM 619 C CA . CYS A 1 78 ? -14.705 2.075 20.161 1.00 98.31 78 CYS A CA 1
ATOM 620 C C . CYS A 1 78 ? -14.462 2.650 21.562 1.00 98.31 78 CYS A C 1
ATOM 622 O O . CYS A 1 78 ? -13.748 3.639 21.709 1.00 98.31 78 CYS A O 1
ATOM 624 N N . ARG A 1 79 ? -14.990 1.995 22.603 1.00 97.94 79 ARG A N 1
ATOM 625 C CA . ARG A 1 79 ? -14.778 2.390 24.002 1.00 97.94 79 ARG A CA 1
ATOM 626 C C . ARG A 1 79 ? -13.319 2.232 24.446 1.00 97.94 79 ARG A C 1
ATOM 628 O O . ARG A 1 79 ? -12.801 3.131 25.093 1.00 97.94 79 ARG A O 1
ATOM 635 N N . LYS A 1 80 ? -12.660 1.114 24.121 1.00 97.75 80 LYS A N 1
ATOM 636 C CA . LYS A 1 80 ? -11.259 0.847 24.505 1.00 97.75 80 LYS A CA 1
ATOM 637 C C . LYS A 1 80 ? -10.271 1.796 23.829 1.00 97.75 80 LYS A C 1
ATOM 639 O O . LYS A 1 80 ? -9.279 2.166 24.443 1.00 97.75 80 LYS A O 1
ATOM 644 N N . LEU A 1 81 ? -10.539 2.165 22.578 1.00 97.31 81 LEU A N 1
ATOM 645 C CA . LEU A 1 81 ? -9.682 3.051 21.788 1.00 97.31 81 LEU A CA 1
ATOM 646 C C . LEU A 1 81 ? -10.096 4.526 21.869 1.00 97.31 81 LEU A C 1
ATOM 648 O O . LEU A 1 81 ? -9.454 5.361 21.240 1.00 97.31 81 LEU A O 1
ATOM 652 N N . SER A 1 82 ? -11.155 4.850 22.618 1.00 97.56 82 SER A N 1
ATOM 653 C CA . SER A 1 82 ? -11.712 6.205 22.731 1.00 97.56 82 SER A CA 1
ATOM 654 C C . SER A 1 82 ? -12.027 6.848 21.372 1.00 97.56 82 SER A C 1
ATOM 656 O O . SER A 1 82 ? -11.743 8.022 21.140 1.00 97.56 82 SER A O 1
ATOM 658 N N . ILE A 1 83 ? -12.626 6.075 20.461 1.00 97.62 83 ILE A N 1
ATOM 659 C CA . ILE A 1 83 ? -13.033 6.518 19.119 1.00 97.62 83 ILE A CA 1
ATOM 660 C C . ILE A 1 83 ? -14.534 6.333 18.904 1.00 97.62 83 ILE A C 1
ATOM 662 O O . ILE A 1 83 ? -15.181 5.509 19.547 1.00 97.62 83 ILE A O 1
ATOM 666 N N . ASN A 1 84 ? -15.091 7.062 17.940 1.00 97.88 84 ASN A N 1
ATOM 667 C CA . ASN A 1 84 ? -16.471 6.858 17.504 1.00 97.88 84 ASN A CA 1
ATOM 668 C C . ASN A 1 84 ? -16.567 5.760 16.411 1.00 97.88 84 ASN A C 1
ATOM 670 O O . ASN A 1 84 ? -15.549 5.393 15.813 1.00 97.88 84 ASN A O 1
ATOM 674 N N . PRO A 1 85 ? -17.778 5.246 16.110 1.00 97.50 85 PRO A N 1
ATOM 675 C CA . PRO A 1 85 ? -17.962 4.205 15.096 1.00 97.50 85 PRO A CA 1
ATOM 676 C C . PRO A 1 85 ? -17.532 4.614 13.685 1.00 97.50 85 PRO A C 1
ATOM 678 O O . PRO A 1 85 ? -17.023 3.782 12.941 1.00 97.50 85 PRO A O 1
ATOM 681 N N . LYS A 1 86 ? -17.689 5.889 13.309 1.00 97.69 86 LYS A N 1
ATOM 682 C CA . LYS A 1 86 ? -17.244 6.369 11.996 1.00 97.69 86 LYS A CA 1
ATOM 683 C C . LYS A 1 86 ? -15.726 6.234 11.866 1.00 97.69 86 LYS A C 1
ATOM 685 O O . LYS A 1 86 ? -15.244 5.655 10.904 1.00 97.69 86 LYS A O 1
ATOM 690 N N . THR A 1 87 ? -14.982 6.701 12.868 1.00 96.75 87 THR A N 1
ATOM 691 C CA . THR A 1 87 ? -13.522 6.570 12.924 1.00 96.75 87 THR A CA 1
ATOM 692 C C . THR A 1 87 ? -13.091 5.106 12.905 1.00 96.75 87 THR A C 1
ATOM 694 O O . THR A 1 87 ? -12.110 4.784 12.245 1.00 96.75 87 THR A O 1
ATOM 697 N N . PHE A 1 88 ? -13.819 4.209 13.576 1.00 97.75 88 PHE A N 1
ATOM 698 C CA . PHE A 1 88 ? -13.554 2.770 13.493 1.00 97.75 88 PHE A CA 1
ATOM 699 C C . PHE A 1 88 ? -13.604 2.269 12.040 1.00 97.75 88 PHE A C 1
ATOM 701 O O . PHE A 1 88 ? -12.612 1.720 11.561 1.00 97.75 88 PHE A O 1
ATOM 708 N N . TYR A 1 89 ? -14.709 2.506 11.326 1.00 97.00 89 TYR A N 1
ATOM 709 C CA . TYR A 1 89 ? -14.860 2.037 9.945 1.00 97.00 89 TYR A CA 1
ATOM 710 C C . TYR A 1 89 ? -13.883 2.724 8.988 1.00 97.00 89 TYR A C 1
ATOM 712 O O . TYR A 1 89 ? -13.235 2.036 8.210 1.00 97.00 89 TYR A O 1
ATOM 720 N N . ASP A 1 90 ? -13.661 4.035 9.131 1.00 95.62 90 ASP A N 1
ATOM 721 C CA . ASP A 1 90 ? -12.662 4.763 8.338 1.00 95.62 90 ASP A CA 1
ATOM 722 C C . ASP A 1 90 ? -11.263 4.126 8.475 1.00 95.62 90 ASP A C 1
ATOM 724 O O . ASP A 1 90 ? -10.498 4.055 7.512 1.00 95.62 90 ASP A O 1
ATOM 728 N N . HIS A 1 91 ? -10.902 3.663 9.677 1.00 94.94 91 HIS A N 1
ATOM 729 C CA . HIS A 1 91 ? -9.630 2.986 9.909 1.00 94.94 91 HIS A CA 1
ATOM 730 C C . HIS A 1 91 ? -9.590 1.577 9.313 1.00 94.94 91 HIS A C 1
ATOM 732 O O . HIS A 1 91 ? -8.558 1.218 8.748 1.00 94.94 91 HIS A O 1
ATOM 738 N N . VAL A 1 92 ? -10.670 0.799 9.420 1.00 94.94 92 VAL A N 1
ATOM 739 C CA . VAL A 1 92 ? -10.768 -0.539 8.810 1.00 94.94 92 VAL A CA 1
ATOM 740 C C . VAL A 1 92 ? -10.679 -0.441 7.289 1.00 94.94 92 VAL A C 1
ATOM 742 O O . VAL A 1 92 ? -9.852 -1.127 6.693 1.00 94.94 92 VAL A O 1
ATOM 745 N N . ASP A 1 93 ? -11.431 0.469 6.673 1.00 93.12 93 ASP A N 1
ATOM 746 C CA . ASP A 1 93 ? -11.400 0.707 5.228 1.00 93.12 93 ASP A CA 1
ATOM 747 C C . ASP A 1 93 ? -10.019 1.179 4.779 1.00 93.12 93 ASP A C 1
ATOM 749 O O . ASP A 1 93 ? -9.470 0.687 3.792 1.00 93.12 93 ASP A O 1
ATOM 753 N N . HIS A 1 94 ? -9.398 2.088 5.539 1.00 88.62 94 HIS A N 1
ATOM 754 C CA . HIS A 1 94 ? -8.038 2.511 5.246 1.00 88.62 94 HIS A CA 1
ATOM 755 C C . HIS A 1 94 ? -7.065 1.332 5.313 1.00 88.62 94 HIS A C 1
ATOM 757 O O . HIS A 1 94 ? -6.195 1.258 4.454 1.00 88.62 94 HIS A O 1
ATOM 763 N N . ILE A 1 95 ? -7.163 0.436 6.302 1.00 89.38 95 ILE A N 1
ATOM 764 C CA . ILE A 1 95 ? -6.305 -0.757 6.401 1.00 89.38 95 ILE A CA 1
ATOM 765 C C . ILE A 1 95 ? -6.564 -1.705 5.226 1.00 89.38 95 ILE A C 1
ATOM 767 O O . ILE A 1 95 ? -5.603 -2.119 4.596 1.00 89.38 95 ILE A O 1
ATOM 771 N N . ALA A 1 96 ? -7.823 -1.995 4.896 1.00 86.19 96 ALA A N 1
ATOM 772 C CA . ALA A 1 96 ? -8.199 -2.900 3.807 1.00 86.19 96 ALA A CA 1
ATOM 773 C C . ALA A 1 96 ? -7.839 -2.361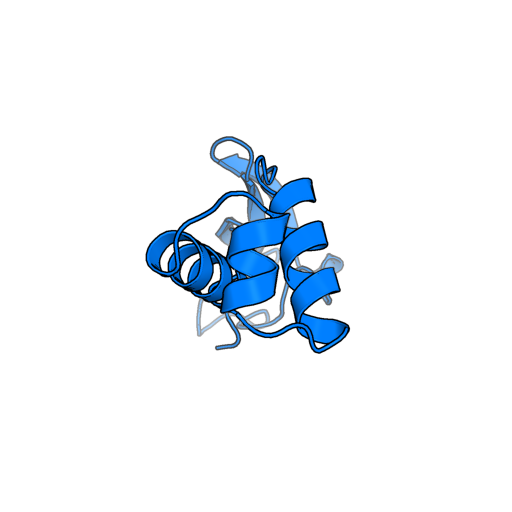 2.413 1.00 86.19 96 ALA A C 1
ATOM 775 O O . ALA A 1 96 ? -7.627 -3.127 1.478 1.00 86.19 96 ALA A O 1
ATOM 776 N N . SER A 1 97 ? -7.770 -1.036 2.263 1.00 79.31 97 SER A N 1
ATOM 777 C CA . SER A 1 97 ? -7.286 -0.394 1.039 1.00 79.31 97 SER A CA 1
ATOM 778 C C . SER A 1 97 ? -5.759 -0.452 0.884 1.00 79.31 97 SER A C 1
ATOM 780 O O . SER A 1 97 ? -5.262 -0.121 -0.202 1.00 79.31 97 SER A O 1
ATOM 782 N N . ARG A 1 98 ? -5.034 -0.837 1.953 1.00 71.00 98 ARG A N 1
ATOM 783 C CA . ARG A 1 98 ? -3.598 -1.145 1.909 1.00 71.00 98 ARG A CA 1
ATOM 784 C C . ARG A 1 98 ? -3.335 -2.526 1.330 1.00 71.00 98 ARG A C 1
ATOM 786 O O . ARG A 1 98 ? -2.496 -2.611 0.406 1.00 71.00 98 ARG A O 1
#

Radius of gyration: 17.84 Å; chains: 1; bounding box: 35×23×48 Å

Organism: Vibrio parahaemolyticus (NCBI:txid670)